Protein AF-A0A535QJF6-F1 (afdb_monomer_lite)

Secondary structure (DSSP, 8-state):
--------GGGGGG--HHHHHHHHHHHTTT-HHHHHHHHHHHHHHHHHHHHHHHHS---HHHHHHHHHHHHHHHHHHHHHHHHHH-SSSS-TT-PPP--------------------SSSSSSS-S-----

Foldseek 3Di:
DDPDPPPPPVPVVPDCPVVVLVLLCVQLVVDPVSSVVSVVVVVVLVVVLVVCVVPPVDPNVVSVVVVVVVSVVSVVVCVVVVVVVPPPPPPPPPDDDPDPPDDDDPPPPDPDDDDPDDDPPPPDDVPDDDD

Structure (mmCIF, N/CA/C/O backbone):
data_AF-A0A535QJF6-F1
#
_entry.id   AF-A0A535QJF6-F1
#
loop_
_atom_site.group_PDB
_atom_site.id
_atom_site.type_symbol
_atom_site.label_atom_id
_atom_site.label_alt_id
_atom_site.label_comp_id
_atom_site.label_asym_id
_atom_site.label_entity_id
_atom_site.label_seq_id
_atom_site.pdbx_PDB_ins_code
_atom_site.Cartn_x
_atom_site.Cartn_y
_atom_site.Cartn_z
_atom_site.occupancy
_atom_site.B_iso_or_equiv
_atom_site.auth_seq_id
_atom_site.auth_comp_id
_atom_site.auth_asym_id
_atom_site.auth_atom_id
_atom_site.pdbx_PDB_model_num
ATOM 1 N N . MET A 1 1 ? 33.705 -33.519 -1.390 1.00 50.19 1 MET A N 1
ATOM 2 C CA . MET A 1 1 ? 32.858 -32.572 -2.144 1.00 50.19 1 MET A CA 1
ATOM 3 C C . MET A 1 1 ? 31.628 -32.283 -1.292 1.00 50.19 1 MET A C 1
ATOM 5 O O . MET A 1 1 ? 30.616 -32.948 -1.451 1.00 50.19 1 MET A O 1
ATOM 9 N N . GLY A 1 2 ? 31.756 -31.402 -0.296 1.00 60.53 2 GLY A N 1
ATOM 10 C CA . GLY A 1 2 ? 30.618 -30.970 0.519 1.00 60.53 2 GLY A CA 1
ATOM 11 C C . GLY A 1 2 ? 29.990 -29.758 -0.153 1.00 60.53 2 GLY A C 1
ATOM 12 O O . GLY A 1 2 ? 30.668 -28.747 -0.303 1.00 60.53 2 GLY A O 1
ATOM 13 N N . GLN A 1 3 ? 28.753 -29.879 -0.631 1.00 66.00 3 GLN A N 1
ATOM 14 C CA . GLN A 1 3 ? 27.992 -28.708 -1.052 1.00 66.00 3 GLN A CA 1
ATOM 15 C C . GLN A 1 3 ? 27.492 -28.011 0.212 1.00 66.00 3 GLN A C 1
ATOM 17 O O . GLN A 1 3 ? 26.639 -28.538 0.921 1.00 66.00 3 GLN A O 1
ATOM 22 N N . GLU A 1 4 ? 28.068 -26.849 0.507 1.00 63.97 4 GLU A N 1
ATOM 23 C CA . GLU A 1 4 ? 27.513 -25.894 1.461 1.00 63.97 4 GLU A CA 1
ATOM 24 C C . GLU A 1 4 ? 26.112 -25.507 0.964 1.00 63.97 4 GLU A C 1
ATOM 26 O O . GLU A 1 4 ? 25.959 -24.883 -0.087 1.00 63.97 4 GLU A O 1
ATOM 31 N N . ILE A 1 5 ? 25.071 -25.915 1.691 1.00 69.44 5 ILE A N 1
ATOM 32 C CA . ILE A 1 5 ? 23.695 -25.495 1.421 1.00 69.44 5 ILE A CA 1
ATOM 33 C C . ILE A 1 5 ? 23.568 -24.066 1.956 1.00 69.44 5 ILE A C 1
ATOM 35 O O . ILE A 1 5 ? 23.137 -23.839 3.085 1.00 69.44 5 ILE A O 1
ATOM 39 N N . THR A 1 6 ? 23.998 -23.085 1.163 1.00 67.56 6 THR A N 1
ATOM 40 C CA . THR A 1 6 ? 23.798 -21.666 1.466 1.00 67.56 6 THR A CA 1
ATOM 41 C C . THR A 1 6 ? 22.312 -21.337 1.326 1.00 67.56 6 THR A C 1
ATOM 43 O O . THR A 1 6 ? 21.835 -20.921 0.270 1.00 67.56 6 THR A O 1
ATOM 46 N N . LEU A 1 7 ? 21.554 -21.548 2.405 1.00 70.88 7 LEU A N 1
ATOM 47 C CA . LEU A 1 7 ? 20.171 -21.094 2.520 1.00 70.88 7 LEU A CA 1
ATOM 48 C C . LEU A 1 7 ? 20.161 -19.566 2.429 1.00 70.88 7 LEU A C 1
ATOM 50 O O . LEU A 1 7 ? 20.537 -18.858 3.362 1.00 70.88 7 LEU A O 1
ATOM 54 N N . SER A 1 8 ? 19.770 -19.057 1.265 1.00 66.38 8 SER A N 1
ATOM 55 C CA . SER A 1 8 ? 19.720 -17.628 0.980 1.00 66.38 8 SER A CA 1
ATOM 56 C C . SER A 1 8 ? 18.537 -17.002 1.730 1.00 66.38 8 SER A C 1
ATOM 58 O O . SER A 1 8 ? 17.444 -16.868 1.187 1.00 66.38 8 SER A O 1
ATOM 60 N N . LEU A 1 9 ? 18.740 -16.611 2.995 1.00 70.75 9 LEU A N 1
ATOM 61 C CA . LEU A 1 9 ? 17.747 -15.856 3.783 1.00 70.75 9 LEU A CA 1
ATOM 62 C C . LEU A 1 9 ? 17.404 -14.485 3.163 1.00 70.75 9 LEU A C 1
ATOM 64 O O . LEU A 1 9 ? 16.425 -13.856 3.551 1.00 70.75 9 LEU A O 1
ATOM 68 N N . THR A 1 10 ? 18.180 -14.029 2.180 1.00 69.38 10 THR A N 1
ATOM 69 C CA . THR A 1 10 ? 17.987 -12.769 1.453 1.00 69.38 10 THR A CA 1
ATOM 70 C C . THR A 1 10 ? 16.773 -12.758 0.522 1.00 69.38 10 THR A C 1
ATOM 72 O O . THR A 1 10 ? 16.353 -11.681 0.111 1.00 69.38 10 THR A O 1
ATOM 75 N N . GLY A 1 11 ? 16.163 -13.908 0.207 1.00 65.94 11 GLY A N 1
ATOM 76 C CA . GLY A 1 11 ? 14.989 -13.969 -0.676 1.00 65.94 11 GLY A CA 1
ATOM 77 C C . GLY A 1 11 ? 13.709 -13.354 -0.091 1.00 65.94 11 GLY A C 1
ATOM 78 O O . GLY A 1 11 ? 12.840 -12.925 -0.845 1.00 65.94 11 GLY A O 1
ATOM 79 N N . PHE A 1 12 ? 13.593 -13.266 1.238 1.00 67.25 12 PHE A N 1
ATOM 80 C CA . PHE A 1 12 ? 12.376 -12.774 1.899 1.00 67.25 12 PHE A CA 1
ATOM 81 C C . PHE A 1 12 ? 12.212 -11.250 1.833 1.00 67.25 12 PHE A C 1
ATOM 83 O O . PHE A 1 12 ? 11.089 -10.755 1.850 1.00 67.25 12 PHE A O 1
ATOM 90 N N . SER A 1 13 ? 13.310 -10.501 1.721 1.00 66.88 13 SER A N 1
ATOM 91 C CA . SER A 1 13 ? 13.300 -9.032 1.762 1.00 66.88 13 SER A CA 1
ATOM 92 C C . SER A 1 13 ? 12.981 -8.378 0.414 1.00 66.88 13 SER A C 1
ATOM 94 O O . SER A 1 13 ? 12.710 -7.184 0.363 1.00 66.88 13 SER A O 1
ATOM 96 N N . GLN A 1 14 ? 13.036 -9.140 -0.684 1.00 70.31 14 GLN A N 1
ATOM 97 C CA . GLN A 1 14 ? 13.010 -8.590 -2.046 1.00 70.31 14 GLN A CA 1
ATOM 98 C C . GLN A 1 14 ? 11.593 -8.343 -2.591 1.00 70.31 14 GLN A C 1
ATOM 100 O O . GLN A 1 14 ? 11.448 -7.775 -3.671 1.00 70.31 14 GLN A O 1
ATOM 105 N N . SER A 1 15 ? 10.544 -8.774 -1.881 1.00 76.81 15 SER A N 1
ATOM 106 C CA . SER A 1 15 ? 9.153 -8.658 -2.337 1.00 76.81 15 SER A CA 1
ATOM 107 C C . SER A 1 15 ? 8.404 -7.569 -1.567 1.00 76.81 15 SER A C 1
ATOM 109 O O . SER A 1 15 ? 7.997 -7.771 -0.424 1.00 76.81 15 SER A O 1
ATOM 111 N N . THR A 1 16 ? 8.197 -6.409 -2.196 1.00 78.81 16 THR A N 1
ATOM 112 C CA . THR A 1 16 ? 7.464 -5.271 -1.601 1.00 78.81 16 THR A CA 1
ATOM 113 C C . THR A 1 16 ? 5.946 -5.408 -1.711 1.00 78.81 16 THR A C 1
ATOM 115 O O . THR A 1 16 ? 5.212 -4.773 -0.962 1.00 78.81 16 THR A O 1
ATOM 118 N N . THR A 1 17 ? 5.454 -6.292 -2.582 1.00 83.88 17 THR A N 1
ATOM 119 C CA . THR A 1 17 ? 4.024 -6.417 -2.904 1.00 83.88 17 THR A CA 1
ATOM 120 C C . THR A 1 17 ? 3.154 -6.720 -1.680 1.00 83.88 17 THR A C 1
ATOM 122 O O . THR A 1 17 ? 2.009 -6.279 -1.608 1.00 83.88 17 THR A O 1
ATOM 125 N N . GLY A 1 18 ? 3.687 -7.446 -0.690 1.00 86.25 18 GLY A N 1
ATOM 126 C CA . GLY A 1 18 ? 2.975 -7.718 0.562 1.00 86.25 18 GLY A CA 1
ATOM 127 C C . GLY A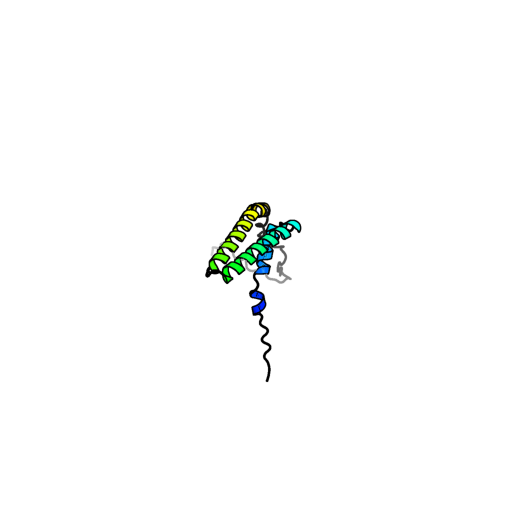 1 18 ? 2.808 -6.484 1.456 1.00 86.25 18 GLY A C 1
ATOM 128 O O . GLY A 1 18 ? 1.790 -6.357 2.131 1.00 86.25 18 GLY A O 1
ATOM 129 N N . PHE A 1 19 ? 3.774 -5.563 1.442 1.00 86.56 19 PHE A N 1
ATOM 130 C CA . PHE A 1 19 ? 3.700 -4.310 2.195 1.00 86.56 19 PHE A CA 1
ATOM 131 C C . PHE A 1 19 ? 2.671 -3.360 1.574 1.00 86.56 19 PHE A C 1
ATOM 133 O O . PHE A 1 19 ? 1.818 -2.821 2.280 1.00 86.56 19 PHE A O 1
ATOM 140 N N . ASP A 1 20 ? 2.664 -3.251 0.247 1.00 88.06 20 ASP A N 1
ATOM 141 C CA . ASP A 1 20 ? 1.708 -2.409 -0.478 1.00 88.06 20 ASP A CA 1
ATOM 142 C C . ASP A 1 20 ? 0.262 -2.913 -0.311 1.00 88.06 20 ASP A C 1
ATOM 144 O O . ASP A 1 20 ? -0.685 -2.127 -0.219 1.00 88.06 20 ASP A O 1
ATOM 148 N N . ALA A 1 21 ? 0.077 -4.231 -0.156 1.00 89.12 21 ALA A N 1
ATOM 149 C CA . ALA A 1 21 ? -1.227 -4.834 0.117 1.00 89.12 21 ALA A CA 1
ATOM 150 C C . ALA A 1 21 ? -1.863 -4.352 1.438 1.00 89.12 21 ALA A C 1
ATOM 152 O O . ALA A 1 21 ? -3.091 -4.324 1.552 1.00 89.12 21 ALA A O 1
ATOM 153 N N . ILE A 1 22 ? -1.061 -3.918 2.419 1.00 90.19 22 ILE A N 1
ATOM 154 C CA . ILE A 1 22 ? -1.565 -3.335 3.672 1.00 90.19 22 ILE A CA 1
ATOM 155 C C . ILE A 1 22 ? -2.283 -2.016 3.375 1.00 90.19 22 ILE A C 1
ATOM 157 O O . ILE A 1 22 ? -3.398 -1.793 3.849 1.00 90.19 22 ILE A O 1
ATOM 161 N N . ALA A 1 23 ? -1.680 -1.163 2.546 1.00 87.31 23 ALA A N 1
ATOM 162 C CA . ALA A 1 23 ? -2.284 0.101 2.141 1.00 87.31 23 ALA A CA 1
ATOM 163 C C . ALA A 1 23 ? -3.586 -0.130 1.359 1.00 87.31 23 ALA A C 1
ATOM 165 O O . ALA A 1 23 ? -4.591 0.528 1.625 1.00 87.31 23 ALA A O 1
ATOM 166 N N . VAL A 1 24 ? -3.605 -1.119 0.460 1.00 89.06 24 VAL A N 1
ATOM 167 C CA . VAL A 1 24 ? -4.806 -1.518 -0.295 1.00 89.06 24 VAL A CA 1
ATOM 168 C C . VAL A 1 24 ? -5.931 -1.990 0.640 1.00 89.06 24 VAL A C 1
ATOM 170 O O . VAL A 1 24 ? -7.089 -1.612 0.454 1.00 89.06 24 VAL A O 1
ATOM 173 N N . ALA A 1 25 ? -5.613 -2.766 1.682 1.00 90.19 25 ALA A N 1
ATOM 174 C CA . ALA A 1 25 ? -6.591 -3.228 2.669 1.00 90.19 25 ALA A CA 1
ATOM 175 C C . ALA A 1 25 ? -7.181 -2.082 3.509 1.00 90.19 25 ALA A C 1
ATOM 177 O O . ALA A 1 25 ? -8.388 -2.063 3.788 1.00 90.19 25 ALA A O 1
ATOM 178 N N . LEU A 1 26 ? -6.336 -1.116 3.888 1.00 89.31 26 LEU A N 1
ATOM 179 C CA . LEU A 1 26 ? -6.746 0.084 4.618 1.00 89.31 26 LEU A CA 1
ATOM 180 C C . LEU A 1 26 ? -7.611 1.002 3.748 1.00 89.31 26 LEU A C 1
ATOM 182 O O . LEU A 1 26 ? -8.649 1.475 4.213 1.00 89.31 26 LEU A O 1
ATOM 186 N N . LEU A 1 27 ? -7.255 1.170 2.473 1.00 87.56 27 LEU A N 1
ATOM 187 C CA . LEU A 1 27 ? -8.047 1.920 1.497 1.00 87.56 27 LEU A CA 1
ATOM 188 C C . LEU A 1 27 ? -9.442 1.302 1.304 1.00 87.56 27 LEU A C 1
ATOM 190 O O . LEU A 1 27 ? -10.444 2.014 1.294 1.00 87.56 27 LEU A O 1
ATOM 194 N N . GLY A 1 28 ? -9.526 -0.031 1.243 1.00 88.50 28 GLY A N 1
ATOM 195 C CA . GLY A 1 28 ? -10.786 -0.775 1.159 1.00 88.50 28 GLY A CA 1
ATOM 196 C C . GLY A 1 28 ? -11.605 -0.814 2.457 1.00 88.50 28 GLY A C 1
ATOM 197 O O . GLY A 1 28 ? -12.656 -1.464 2.490 1.00 88.50 28 GLY A O 1
ATOM 198 N N . ARG A 1 29 ? -11.140 -0.159 3.536 1.00 88.56 29 ARG A N 1
ATOM 199 C CA . ARG A 1 29 ? -11.763 -0.151 4.874 1.00 88.56 29 ARG A CA 1
ATOM 200 C C . ARG A 1 29 ? -12.111 -1.555 5.385 1.00 88.56 29 ARG A C 1
ATOM 202 O O . ARG A 1 29 ? -13.199 -1.746 5.921 1.00 88.56 29 ARG A O 1
ATOM 209 N N . THR A 1 30 ? -11.233 -2.533 5.136 1.00 87.19 30 THR A N 1
ATOM 210 C CA . THR A 1 30 ? -11.427 -3.962 5.469 1.0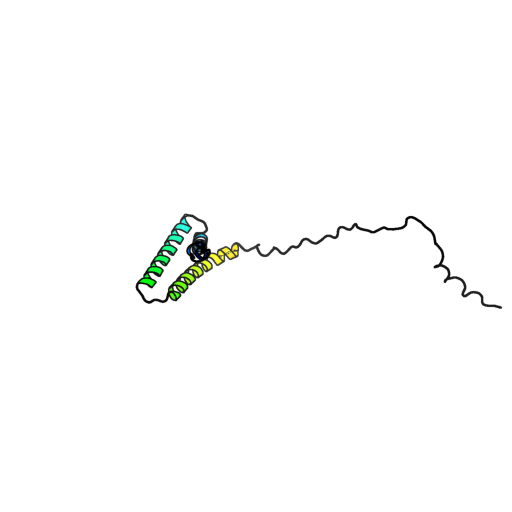0 87.19 30 THR A CA 1
ATOM 211 C C . THR A 1 30 ? -12.709 -4.603 4.909 1.00 87.19 30 THR A C 1
ATOM 213 O O . THR A 1 30 ? -13.124 -5.671 5.358 1.00 87.19 30 THR A O 1
ATOM 216 N N . THR A 1 31 ? -13.331 -3.996 3.893 1.00 92.19 31 THR A N 1
ATOM 217 C CA . THR A 1 31 ? -14.490 -4.561 3.188 1.00 92.19 31 THR A CA 1
ATOM 218 C C . THR A 1 31 ? -14.046 -5.329 1.948 1.00 92.19 31 THR A C 1
ATOM 220 O O . THR A 1 31 ? -13.205 -4.851 1.190 1.00 92.19 31 THR A O 1
ATOM 223 N N . ALA A 1 32 ? -14.637 -6.501 1.690 1.00 92.19 32 ALA A N 1
ATOM 224 C CA . ALA A 1 32 ? -14.267 -7.320 0.532 1.00 92.19 32 ALA A CA 1
ATOM 225 C C . ALA A 1 32 ? -14.441 -6.562 -0.798 1.00 92.19 32 ALA A C 1
ATOM 227 O O . ALA A 1 32 ? -13.550 -6.580 -1.642 1.00 92.19 32 ALA A O 1
ATOM 228 N N . ILE A 1 33 ? -15.553 -5.834 -0.955 1.00 95.62 33 ILE A N 1
ATOM 229 C CA . ILE A 1 33 ? -15.835 -5.066 -2.177 1.00 95.62 33 ILE A CA 1
ATOM 230 C C . ILE A 1 33 ? -14.828 -3.922 -2.377 1.00 95.62 33 ILE A C 1
ATOM 232 O O . ILE A 1 33 ? -14.375 -3.691 -3.496 1.00 95.62 33 ILE A O 1
ATOM 236 N N . GLY A 1 34 ? -14.446 -3.233 -1.294 1.00 91.12 34 GLY A N 1
ATOM 237 C CA . GLY A 1 34 ? -13.494 -2.128 -1.346 1.00 91.12 34 GLY A CA 1
ATOM 238 C C . GLY A 1 34 ? -12.099 -2.616 -1.712 1.00 91.12 34 GLY A C 1
ATOM 239 O O . GLY A 1 34 ? -11.475 -2.065 -2.612 1.00 91.12 34 GLY A O 1
ATOM 240 N N . VAL A 1 35 ? -11.648 -3.707 -1.088 1.00 93.00 35 VAL A N 1
ATOM 241 C CA . VAL A 1 35 ? -10.339 -4.312 -1.373 1.00 93.00 35 VAL A CA 1
ATOM 242 C C . VAL A 1 35 ? -10.242 -4.795 -2.821 1.00 93.00 35 VAL A C 1
ATOM 244 O O . VAL A 1 35 ? -9.202 -4.602 -3.445 1.00 93.00 35 VAL A O 1
ATOM 247 N N . LEU A 1 36 ? -11.316 -5.350 -3.395 1.00 95.00 36 LEU A N 1
ATOM 248 C CA . LEU A 1 36 ? -11.326 -5.758 -4.804 1.00 95.00 36 LEU A CA 1
ATOM 249 C C . LEU A 1 36 ? -11.087 -4.572 -5.746 1.00 95.00 36 LEU A C 1
ATOM 251 O O . LEU A 1 36 ? -10.180 -4.630 -6.576 1.00 95.00 36 LEU A O 1
ATOM 255 N N . ILE A 1 37 ? -11.837 -3.479 -5.580 1.00 94.25 37 ILE A N 1
ATOM 256 C CA . ILE A 1 37 ? -11.692 -2.272 -6.411 1.00 94.25 37 ILE A CA 1
ATOM 257 C C . ILE A 1 37 ? -10.297 -1.657 -6.231 1.00 94.25 37 ILE A C 1
ATOM 259 O O . ILE A 1 37 ? -9.636 -1.316 -7.213 1.00 94.25 37 ILE A O 1
ATOM 263 N N . SER A 1 38 ? -9.816 -1.568 -4.989 1.00 90.81 38 SER A N 1
ATOM 264 C CA . SER A 1 38 ? -8.487 -1.036 -4.681 1.00 90.81 38 SER A CA 1
ATOM 265 C C . SER A 1 38 ? -7.358 -1.896 -5.265 1.00 90.81 38 SER A C 1
ATOM 267 O O . SER A 1 38 ? -6.402 -1.353 -5.816 1.00 90.81 38 SER A O 1
ATOM 269 N N . SER A 1 39 ? -7.467 -3.228 -5.198 1.00 91.31 39 SER A N 1
ATOM 270 C CA . SER A 1 39 ? -6.459 -4.148 -5.744 1.00 91.31 39 SER A CA 1
ATOM 271 C C . SER A 1 39 ? -6.383 -4.098 -7.269 1.00 91.31 39 SER A C 1
ATOM 273 O O . SER A 1 39 ? -5.292 -4.185 -7.830 1.00 91.31 39 SER A O 1
ATOM 275 N N . LEU A 1 40 ? -7.517 -3.878 -7.943 1.00 93.44 40 LEU A N 1
ATOM 276 C CA . LEU A 1 40 ? -7.561 -3.732 -9.394 1.00 93.44 40 LEU A CA 1
ATOM 277 C C . LEU A 1 40 ? -6.873 -2.441 -9.850 1.00 93.44 40 LEU A C 1
ATOM 279 O O . LEU A 1 40 ? -6.114 -2.451 -10.816 1.00 93.44 40 LEU A O 1
ATOM 283 N N . PHE A 1 41 ? -7.087 -1.342 -9.125 1.00 89.12 41 PHE A N 1
ATOM 284 C CA . PHE A 1 41 ? -6.403 -0.077 -9.384 1.00 89.12 41 PHE A CA 1
ATOM 285 C C . PHE A 1 41 ? -4.882 -0.202 -9.207 1.00 89.12 41 PHE A C 1
ATOM 287 O O . PHE A 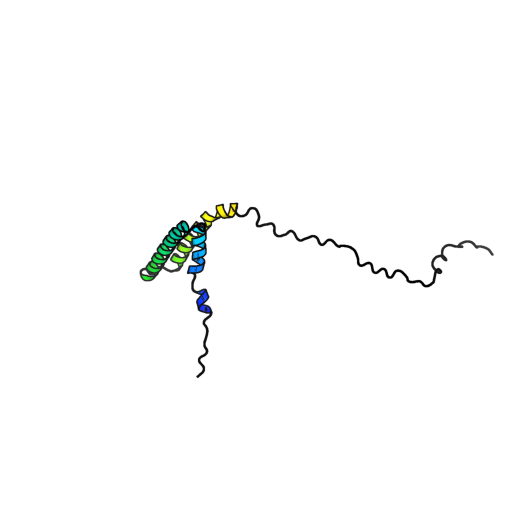1 41 ? -4.121 0.170 -10.102 1.00 89.12 41 PHE A O 1
ATOM 294 N N . PHE A 1 42 ? -4.436 -0.780 -8.086 1.00 86.50 42 PHE A N 1
ATOM 295 C CA . PHE A 1 42 ? -3.010 -0.962 -7.801 1.00 86.50 42 PHE A CA 1
ATOM 296 C C . PHE A 1 42 ? -2.349 -1.940 -8.790 1.00 86.50 42 PHE A C 1
ATOM 298 O O . PHE A 1 42 ? -1.236 -1.698 -9.253 1.00 86.50 42 PHE A O 1
ATOM 305 N N . GLY A 1 43 ? -3.061 -3.000 -9.191 1.00 88.88 43 GLY A N 1
ATOM 306 C CA . GLY A 1 43 ? -2.624 -3.929 -10.236 1.00 88.88 43 GLY A CA 1
ATOM 307 C C . GLY A 1 43 ? -2.490 -3.267 -11.611 1.00 88.88 43 GLY A C 1
ATOM 308 O O . GLY A 1 43 ? -1.502 -3.499 -12.307 1.00 88.88 43 GLY A O 1
ATOM 309 N N . GLY A 1 44 ? -3.430 -2.390 -11.979 1.00 88.69 44 GLY A N 1
ATOM 310 C CA . GLY A 1 44 ? -3.368 -1.611 -13.220 1.00 88.69 44 GLY A CA 1
ATOM 311 C C . GLY A 1 44 ? -2.177 -0.652 -13.256 1.00 88.69 44 GLY A C 1
ATOM 312 O O . GLY A 1 44 ? -1.453 -0.605 -14.251 1.00 88.69 44 GLY A O 1
ATOM 313 N N . LEU A 1 45 ? -1.912 0.047 -12.148 1.00 85.94 45 LEU A N 1
ATOM 314 C CA . LEU A 1 45 ? -0.714 0.878 -12.012 1.00 85.94 45 LEU A CA 1
ATOM 315 C C . LEU A 1 45 ? 0.567 0.044 -12.108 1.00 85.94 45 LEU A C 1
ATOM 317 O O . LEU A 1 45 ? 1.469 0.413 -12.852 1.00 85.94 45 LEU A O 1
ATOM 321 N N . ARG A 1 46 ? 0.638 -1.104 -11.423 1.00 83.69 46 ARG A N 1
ATOM 322 C CA . ARG A 1 46 ? 1.820 -1.981 -11.437 1.00 83.69 46 ARG A CA 1
ATOM 323 C C . ARG A 1 46 ? 2.140 -2.544 -12.827 1.00 83.69 46 ARG A C 1
ATOM 325 O O . ARG A 1 46 ? 3.311 -2.707 -13.167 1.00 83.69 46 ARG A O 1
ATOM 332 N N . SER A 1 47 ? 1.119 -2.828 -13.637 1.00 85.56 47 SER A N 1
ATOM 333 C CA . SER A 1 47 ? 1.312 -3.205 -15.044 1.00 85.56 47 SER A CA 1
ATOM 334 C C . SER A 1 47 ? 1.874 -2.031 -15.844 1.00 85.56 47 SER A C 1
ATOM 336 O O . SER A 1 47 ? 2.899 -2.175 -16.506 1.00 85.56 47 SER A O 1
ATOM 338 N N . GLY A 1 48 ? 1.268 -0.846 -15.709 1.00 81.94 48 GLY A N 1
ATOM 339 C CA . GLY A 1 48 ? 1.709 0.357 -16.419 1.00 81.94 48 GLY A CA 1
ATOM 340 C C . GLY A 1 48 ? 3.147 0.774 -16.089 1.00 81.94 48 GLY A C 1
ATOM 341 O O . GLY A 1 48 ? 3.871 1.247 -16.962 1.00 81.94 48 GLY A O 1
ATOM 342 N N . THR A 1 49 ? 3.600 0.552 -14.853 1.00 79.75 49 THR A N 1
ATOM 343 C CA . THR A 1 49 ? 4.978 0.856 -14.439 1.00 79.75 49 THR A CA 1
ATOM 344 C C . THR A 1 49 ? 6.003 -0.143 -14.967 1.00 79.75 49 THR A C 1
ATOM 346 O O . THR A 1 49 ? 7.152 0.231 -15.209 1.00 79.75 49 THR A O 1
ATOM 349 N N . THR A 1 50 ? 5.605 -1.400 -15.159 1.00 77.94 50 THR A N 1
ATOM 350 C CA . THR A 1 50 ? 6.458 -2.441 -15.749 1.00 77.94 50 THR A CA 1
ATOM 351 C C . THR A 1 50 ? 6.623 -2.198 -17.252 1.00 77.94 50 THR A C 1
ATOM 353 O O . THR A 1 50 ? 7.738 -2.259 -17.768 1.00 77.94 50 THR A O 1
ATOM 356 N N . ASP A 1 51 ? 5.542 -1.806 -17.932 1.00 75.25 51 ASP A N 1
ATOM 357 C CA . ASP A 1 51 ? 5.558 -1.487 -19.365 1.00 75.25 51 ASP A CA 1
ATOM 358 C C . ASP A 1 51 ? 6.386 -0.228 -19.676 1.00 75.25 51 ASP A C 1
ATOM 360 O O . ASP A 1 51 ? 7.124 -0.188 -20.665 1.00 75.25 51 ASP A O 1
ATOM 364 N N . MET A 1 52 ? 6.338 0.789 -18.805 1.00 69.12 52 MET A N 1
ATOM 365 C CA . MET A 1 52 ? 7.148 2.004 -18.961 1.00 69.12 52 MET A CA 1
ATOM 366 C C . MET A 1 52 ? 8.655 1.750 -18.845 1.00 69.12 52 MET A C 1
ATOM 368 O O . MET A 1 52 ? 9.415 2.412 -19.546 1.00 69.12 52 MET A O 1
ATOM 372 N N . GLN A 1 53 ? 9.083 0.786 -18.022 1.00 66.56 53 GLN A N 1
ATOM 373 C CA . GLN A 1 53 ? 10.496 0.401 -17.894 1.00 66.56 53 GLN A CA 1
ATOM 374 C C . GLN A 1 53 ? 10.996 -0.417 -19.093 1.00 66.56 53 GLN A C 1
ATOM 376 O O . GLN A 1 53 ? 12.185 -0.398 -19.401 1.00 66.56 53 GLN A O 1
ATOM 381 N N . ALA A 1 54 ? 10.099 -1.142 -19.769 1.00 68.12 54 ALA A N 1
ATOM 382 C CA . ALA A 1 54 ? 10.455 -2.017 -20.881 1.00 68.12 54 ALA A CA 1
ATOM 383 C C . ALA A 1 54 ? 10.625 -1.272 -22.217 1.00 68.12 54 ALA A C 1
ATOM 385 O O . ALA A 1 54 ? 11.408 -1.704 -23.062 1.00 68.12 54 ALA A O 1
ATOM 386 N N . ILE A 1 55 ? 9.883 -0.178 -22.432 1.00 64.25 55 ILE A N 1
ATOM 387 C CA . ILE A 1 55 ? 9.751 0.453 -23.760 1.00 64.25 55 ILE A CA 1
ATOM 388 C C . ILE A 1 55 ? 10.433 1.821 -23.834 1.00 64.25 55 ILE A C 1
ATOM 390 O O . ILE A 1 55 ? 11.010 2.179 -24.862 1.00 64.25 55 ILE A O 1
ATOM 394 N N . ALA A 1 56 ? 10.378 2.605 -22.764 1.00 60.22 56 ALA A N 1
ATOM 395 C CA . ALA A 1 56 ? 10.917 3.952 -22.737 1.00 60.22 56 ALA A CA 1
ATOM 396 C C . ALA A 1 56 ? 12.093 3.969 -21.761 1.00 60.22 56 ALA A C 1
ATOM 398 O O . ALA A 1 56 ? 12.007 3.385 -20.691 1.00 60.22 56 ALA A O 1
ATOM 399 N N . HIS A 1 57 ? 13.202 4.622 -22.108 1.00 65.81 57 HIS A N 1
ATOM 400 C CA . HIS A 1 57 ? 14.375 4.789 -21.236 1.00 65.81 57 HIS A CA 1
ATOM 401 C C . HIS A 1 57 ? 14.066 5.741 -20.054 1.00 65.81 57 HIS A C 1
ATOM 403 O O . HIS A 1 57 ? 14.789 6.700 -19.798 1.00 65.81 57 HIS A O 1
ATOM 409 N N . ILE A 1 58 ? 12.924 5.542 -19.398 1.00 74.25 58 ILE A N 1
ATOM 410 C CA . ILE A 1 58 ? 12.425 6.316 -18.278 1.00 74.25 58 ILE A CA 1
ATOM 411 C C . ILE A 1 58 ? 13.040 5.721 -17.020 1.00 74.25 58 ILE A C 1
ATOM 413 O O . ILE A 1 58 ? 12.936 4.522 -16.764 1.00 74.25 58 ILE A O 1
ATOM 417 N N . ASP A 1 59 ? 13.690 6.581 -16.245 1.00 78.81 59 ASP A N 1
ATOM 418 C CA . ASP A 1 59 ? 14.324 6.199 -14.993 1.00 78.81 59 ASP A CA 1
ATOM 419 C C . ASP A 1 59 ? 13.271 5.615 -14.018 1.00 78.81 59 ASP A C 1
ATOM 421 O O . ASP A 1 59 ? 12.234 6.257 -13.789 1.00 78.81 59 ASP A O 1
ATOM 425 N N . PRO A 1 60 ? 13.510 4.428 -13.421 1.00 78.19 60 PRO A N 1
ATOM 426 C CA . PRO A 1 60 ? 12.632 3.832 -12.408 1.00 78.19 60 PRO A CA 1
ATOM 427 C C . PRO A 1 60 ? 12.347 4.759 -11.213 1.00 78.19 60 PRO A C 1
ATOM 429 O O . PRO A 1 60 ? 11.338 4.588 -10.528 1.00 78.19 60 PRO A O 1
ATOM 432 N N . ASN A 1 61 ? 13.166 5.789 -10.994 1.00 86.50 61 ASN A N 1
ATOM 433 C CA . ASN A 1 61 ? 12.902 6.835 -10.013 1.00 86.50 61 ASN A CA 1
ATOM 434 C C . ASN A 1 61 ? 11.558 7.555 -10.244 1.00 86.50 61 ASN A C 1
ATOM 436 O O . ASN A 1 61 ? 10.893 7.920 -9.276 1.00 86.50 61 ASN A O 1
ATOM 440 N N . LEU A 1 62 ? 11.109 7.733 -11.495 1.00 86.75 62 LEU A N 1
ATOM 441 C CA . LEU A 1 62 ? 9.810 8.368 -11.768 1.00 86.75 62 LEU A CA 1
ATOM 442 C C . LEU A 1 62 ? 8.634 7.473 -11.378 1.00 86.75 62 LEU A C 1
ATOM 444 O O . LEU A 1 62 ? 7.648 7.956 -10.824 1.00 86.75 62 LEU A O 1
ATOM 448 N N . VAL A 1 63 ? 8.757 6.169 -11.627 1.00 82.19 63 VAL A N 1
ATOM 449 C CA . VAL A 1 63 ? 7.771 5.169 -11.200 1.00 82.19 63 VAL A CA 1
ATOM 450 C C . VAL A 1 63 ? 7.617 5.200 -9.682 1.00 82.19 63 VAL A C 1
ATOM 452 O O . VAL A 1 63 ? 6.496 5.273 -9.182 1.00 82.19 63 VAL A O 1
ATOM 455 N N . LEU A 1 64 ? 8.741 5.228 -8.962 1.00 85.81 64 LEU A N 1
ATOM 456 C CA . LEU A 1 64 ? 8.758 5.262 -7.503 1.00 85.81 64 LEU A CA 1
ATOM 457 C C . LEU A 1 64 ? 8.093 6.529 -6.948 1.00 85.81 64 LEU A C 1
ATOM 459 O O . LEU A 1 64 ? 7.338 6.457 -5.981 1.00 85.81 64 LEU A O 1
ATOM 463 N N . ILE A 1 65 ? 8.313 7.687 -7.580 1.00 90.12 65 ILE A N 1
ATOM 464 C CA . ILE A 1 65 ? 7.650 8.940 -7.190 1.00 90.12 65 ILE A CA 1
ATOM 465 C C . ILE A 1 65 ? 6.137 8.850 -7.413 1.00 90.12 65 ILE A C 1
ATOM 467 O O . ILE A 1 65 ? 5.372 9.251 -6.540 1.00 90.12 65 ILE A O 1
ATOM 471 N N . ILE A 1 66 ? 5.682 8.317 -8.550 1.00 87.81 66 ILE A N 1
ATOM 472 C CA . ILE A 1 66 ? 4.246 8.193 -8.846 1.00 87.81 66 ILE A CA 1
ATOM 473 C C . ILE A 1 66 ? 3.569 7.225 -7.867 1.00 87.81 66 ILE A C 1
ATOM 475 O O . ILE A 1 66 ? 2.511 7.545 -7.326 1.00 87.81 66 ILE A O 1
ATOM 479 N N . GLU A 1 67 ? 4.189 6.078 -7.590 1.00 86.44 67 GLU A N 1
ATOM 480 C CA . GLU A 1 67 ? 3.704 5.112 -6.598 1.00 86.44 67 GLU A CA 1
ATOM 481 C C . GLU A 1 67 ? 3.616 5.743 -5.200 1.00 86.44 67 GLU A C 1
ATOM 483 O O . GLU A 1 67 ? 2.582 5.652 -4.532 1.00 86.44 67 GLU A O 1
ATOM 488 N N . ALA A 1 68 ? 4.648 6.487 -4.794 1.00 89.06 68 ALA A N 1
ATOM 489 C CA . ALA A 1 68 ? 4.661 7.211 -3.530 1.00 89.06 68 ALA A CA 1
ATOM 490 C C . ALA A 1 68 ? 3.585 8.309 -3.462 1.00 89.06 68 ALA A C 1
ATOM 492 O O . ALA A 1 68 ? 2.958 8.480 -2.419 1.00 89.06 68 ALA A O 1
ATOM 493 N N . LEU A 1 69 ? 3.324 9.030 -4.557 1.00 91.00 69 LEU A N 1
ATOM 494 C CA . LEU A 1 69 ? 2.261 10.038 -4.621 1.00 91.00 69 LEU A CA 1
ATOM 495 C C . LEU A 1 69 ? 0.872 9.406 -4.473 1.00 91.00 69 LEU A C 1
ATOM 497 O O . LEU A 1 69 ? 0.022 9.952 -3.772 1.00 91.00 69 LEU A O 1
ATOM 501 N N . VAL A 1 70 ? 0.642 8.239 -5.077 1.00 85.19 70 VAL A N 1
ATOM 502 C CA . VAL A 1 70 ? -0.614 7.492 -4.920 1.00 85.19 70 VAL A CA 1
ATOM 503 C C . VAL A 1 70 ? -0.798 7.036 -3.471 1.00 85.19 70 VAL A C 1
ATOM 505 O O . VAL A 1 70 ? -1.854 7.283 -2.886 1.00 85.19 70 VAL A O 1
ATOM 508 N N . LEU A 1 71 ? 0.228 6.437 -2.856 1.00 86.44 71 LEU A N 1
ATOM 509 C CA . LEU A 1 71 ? 0.196 6.062 -1.436 1.00 86.44 71 LEU A CA 1
ATOM 510 C C . LEU A 1 71 ? -0.002 7.278 -0.523 1.00 86.44 71 LEU A C 1
ATOM 512 O O . LEU A 1 71 ? -0.733 7.201 0.464 1.00 86.44 71 LEU A O 1
ATOM 516 N N . PHE A 1 72 ? 0.592 8.418 -0.872 1.00 88.56 72 PHE A N 1
ATOM 517 C CA . PHE A 1 72 ? 0.413 9.674 -0.154 1.00 88.56 72 PHE A CA 1
ATOM 518 C C . PHE A 1 72 ? -1.039 10.166 -0.210 1.00 88.56 72 PHE A C 1
ATOM 520 O O . PHE A 1 72 ? -1.604 10.509 0.829 1.00 88.56 72 PHE A O 1
ATOM 527 N N . PHE A 1 73 ? -1.681 10.143 -1.381 1.00 87.38 73 PHE A N 1
ATOM 528 C CA . PHE A 1 73 ? -3.103 10.477 -1.505 1.00 87.38 73 PHE A CA 1
ATOM 529 C C . PHE A 1 73 ? -3.998 9.528 -0.694 1.00 87.38 73 PHE A C 1
ATOM 531 O O . PHE A 1 73 ? -4.929 9.985 -0.032 1.00 87.38 73 PHE A O 1
ATOM 538 N N . ILE A 1 74 ? -3.690 8.227 -0.681 1.00 83.62 74 ILE A N 1
ATOM 539 C CA . ILE A 1 74 ? -4.403 7.232 0.139 1.00 83.62 74 ILE A CA 1
ATOM 540 C C . ILE A 1 74 ? -4.265 7.557 1.631 1.00 83.62 74 ILE A C 1
ATOM 542 O O . ILE A 1 74 ? -5.254 7.576 2.364 1.00 83.62 74 ILE A O 1
ATOM 546 N N . ALA A 1 75 ? -3.045 7.844 2.086 1.00 83.75 75 ALA A N 1
ATOM 547 C CA . ALA A 1 75 ? -2.787 8.217 3.470 1.00 83.75 75 ALA A CA 1
ATOM 548 C C . ALA A 1 75 ? -3.518 9.513 3.858 1.00 83.75 75 ALA A C 1
ATOM 550 O O . ALA A 1 75 ? -4.051 9.607 4.965 1.00 83.75 75 ALA A O 1
ATOM 551 N N . ALA A 1 76 ? -3.590 10.488 2.947 1.00 86.25 76 ALA A N 1
ATOM 552 C CA . ALA A 1 76 ? -4.299 11.746 3.157 1.00 86.25 76 ALA A CA 1
ATOM 553 C C . ALA A 1 76 ? -5.814 11.544 3.339 1.00 86.25 76 ALA A C 1
ATOM 555 O O . ALA A 1 76 ? -6.393 12.137 4.250 1.00 86.25 76 ALA A O 1
ATOM 556 N N . GLU A 1 77 ? -6.445 10.670 2.549 1.00 80.94 77 GLU A N 1
ATOM 557 C CA . GLU A 1 77 ? -7.865 10.313 2.718 1.00 80.94 77 GLU A CA 1
ATOM 558 C C . GLU A 1 77 ? -8.114 9.540 4.026 1.00 80.94 77 GLU A C 1
ATOM 560 O O . GLU A 1 77 ? -9.144 9.701 4.683 1.00 80.94 77 GLU A O 1
ATOM 565 N N . PHE A 1 78 ? -7.146 8.736 4.473 1.00 75.00 78 PHE A N 1
ATOM 566 C CA . PHE A 1 78 ? -7.250 7.994 5.733 1.00 75.00 78 PHE A CA 1
ATOM 567 C C . PHE A 1 78 ? -6.978 8.861 6.982 1.00 75.00 78 PHE A C 1
ATOM 569 O O . PHE A 1 78 ? -7.406 8.529 8.093 1.00 75.00 78 PHE A O 1
ATOM 576 N N . LEU A 1 79 ? -6.309 10.006 6.822 1.00 77.00 79 LEU A N 1
ATOM 577 C CA . LEU A 1 79 ? -5.944 10.939 7.892 1.00 77.00 79 LEU A CA 1
ATOM 578 C C . LEU A 1 79 ? -7.133 11.434 8.753 1.00 77.00 79 LEU A C 1
ATOM 580 O O . LEU A 1 79 ? -7.026 11.406 9.984 1.00 77.00 79 LEU A O 1
ATOM 584 N N . PRO A 1 80 ? -8.283 11.863 8.193 1.00 74.56 80 PRO A N 1
ATOM 585 C CA . PRO A 1 80 ? -9.446 12.263 8.990 1.00 74.56 80 PRO A CA 1
ATOM 586 C C . PRO A 1 80 ? -10.096 11.103 9.763 1.00 74.56 80 PRO A C 1
ATOM 588 O O . PRO A 1 80 ? -10.628 11.326 10.856 1.00 74.56 80 PRO A O 1
ATOM 591 N N . VAL A 1 81 ? -10.036 9.870 9.243 1.00 72.31 81 VAL A N 1
ATOM 592 C CA . VAL A 1 81 ? -10.496 8.663 9.955 1.00 72.31 81 VAL A CA 1
ATOM 593 C C . VAL A 1 81 ? -9.578 8.377 11.141 1.00 72.31 81 VAL A C 1
ATOM 595 O O . VAL A 1 81 ? -10.054 8.196 12.263 1.00 72.31 81 VAL A O 1
ATOM 598 N N . LEU A 1 82 ? -8.264 8.437 10.921 1.00 72.69 82 LEU A N 1
ATOM 599 C CA . LEU A 1 82 ? -7.260 8.258 11.964 1.00 72.69 82 LEU A CA 1
ATOM 600 C C . LEU A 1 82 ? -7.402 9.312 13.077 1.00 72.69 82 LEU A C 1
ATOM 602 O O . LEU A 1 82 ? -7.358 8.976 14.259 1.00 72.69 82 LEU A O 1
ATOM 606 N N . ARG A 1 83 ? -7.680 10.574 12.722 1.00 73.38 83 ARG A N 1
ATOM 607 C CA . ARG A 1 83 ? -7.938 11.655 13.690 1.00 73.38 83 ARG A CA 1
ATOM 608 C C . ARG A 1 83 ? -9.138 11.371 14.602 1.00 73.38 83 ARG A C 1
ATOM 610 O O . ARG A 1 83 ? -9.106 11.751 15.768 1.00 73.38 83 ARG A O 1
ATOM 617 N N . ARG A 1 84 ? -10.191 10.713 14.103 1.00 71.50 84 ARG A N 1
ATOM 618 C CA . ARG A 1 84 ? -11.350 10.303 14.923 1.00 71.50 84 ARG A CA 1
ATOM 619 C C . ARG A 1 84 ? -11.100 9.031 15.729 1.00 71.50 84 ARG A C 1
ATOM 621 O O . ARG A 1 84 ? -11.715 8.868 16.775 1.00 71.50 84 ARG A O 1
ATOM 628 N N . ALA A 1 85 ? -10.215 8.154 15.261 1.00 66.50 85 ALA A N 1
ATOM 629 C CA . ALA A 1 85 ? -9.850 6.915 15.945 1.00 66.50 85 ALA A CA 1
ATOM 630 C C . ALA A 1 85 ? -8.832 7.120 17.085 1.00 66.50 85 ALA A C 1
ATOM 632 O O . ALA A 1 85 ? -8.686 6.245 17.936 1.00 66.50 85 ALA A O 1
ATOM 633 N N . MET A 1 86 ? -8.169 8.283 17.149 1.00 66.88 86 MET A N 1
ATOM 634 C CA . MET A 1 86 ? -7.171 8.614 18.176 1.00 66.88 86 MET A CA 1
ATOM 635 C C . MET A 1 86 ? -7.645 9.585 19.289 1.00 66.88 86 MET A C 1
ATOM 637 O O . MET A 1 86 ? -6.928 10.543 19.572 1.00 66.88 86 MET A O 1
ATOM 641 N N . PRO A 1 87 ? -8.778 9.390 20.000 1.00 60.69 87 PRO A N 1
ATOM 642 C CA . PRO A 1 87 ? -9.053 10.177 21.202 1.00 60.69 87 PRO A CA 1
ATOM 643 C C . PRO A 1 87 ? -8.426 9.585 22.482 1.00 60.69 87 PRO A C 1
ATOM 645 O O . PRO A 1 87 ? -8.536 10.207 23.531 1.00 60.69 87 PRO A O 1
ATOM 648 N N . GLY A 1 88 ? -7.768 8.411 22.445 1.00 63.44 88 GLY A N 1
ATOM 649 C CA . GLY A 1 88 ? -7.388 7.699 23.682 1.00 63.44 88 GLY A CA 1
ATOM 650 C C . GLY A 1 88 ? -6.084 6.897 23.698 1.00 63.44 88 GLY A C 1
ATOM 651 O O . GLY A 1 88 ? -5.818 6.232 24.693 1.00 63.44 88 GLY A O 1
ATOM 652 N N . TRP A 1 89 ? -5.254 6.928 22.651 1.00 67.00 89 TRP A N 1
ATOM 653 C CA . TRP A 1 89 ? -3.985 6.170 22.624 1.00 67.00 89 TRP A CA 1
ATOM 654 C C . TRP A 1 89 ? -2.803 6.878 23.309 1.00 67.00 89 TRP A C 1
ATOM 656 O O . TRP A 1 89 ? -1.721 6.311 23.419 1.00 67.00 89 TRP A O 1
ATOM 666 N N . VAL A 1 90 ? -3.024 8.072 23.868 1.00 65.81 90 VAL A N 1
ATOM 667 C CA . VAL A 1 90 ? -2.015 8.859 24.603 1.00 65.81 90 VAL A CA 1
ATOM 668 C C . VAL A 1 90 ? -2.297 8.840 26.114 1.00 65.81 90 VAL A C 1
ATOM 670 O O . VAL A 1 90 ? -2.321 9.879 26.763 1.00 65.81 90 VAL A O 1
ATOM 673 N N . GLN A 1 91 ? -2.572 7.672 26.709 1.00 68.31 91 GLN A N 1
ATOM 674 C CA . GLN A 1 91 ? -2.802 7.585 28.168 1.00 68.31 91 GLN A CA 1
ATOM 675 C C . GLN A 1 91 ? -2.022 6.487 28.911 1.00 68.31 91 GLN A C 1
ATOM 677 O O . GLN A 1 91 ? -2.312 6.204 30.073 1.00 68.31 91 GLN A O 1
ATOM 682 N N . TRP A 1 92 ? -0.977 5.906 28.313 1.00 68.69 92 TRP A N 1
ATOM 683 C CA . TRP A 1 92 ? -0.212 4.803 28.922 1.00 68.69 92 TRP A CA 1
ATOM 684 C C . TRP A 1 92 ? 0.880 5.229 29.927 1.00 68.69 92 TRP A C 1
ATOM 686 O O . TRP A 1 92 ? 1.903 4.570 30.075 1.00 68.69 92 TRP A O 1
ATOM 696 N N . SER A 1 93 ? 0.669 6.295 30.695 1.00 71.56 93 SER A N 1
ATOM 697 C CA . SER A 1 93 ? 1.672 6.711 31.693 1.00 71.56 93 SER A CA 1
ATOM 698 C C . SER A 1 93 ? 1.128 6.854 33.110 1.00 71.56 93 SER A C 1
ATOM 700 O O . SER A 1 93 ? 1.676 7.610 33.907 1.00 71.56 93 SER A O 1
ATOM 702 N N . ARG A 1 94 ? 0.090 6.091 33.479 1.00 67.75 94 ARG A N 1
ATOM 703 C CA . ARG A 1 94 ? -0.308 5.940 34.890 1.00 67.75 94 ARG A CA 1
ATOM 704 C C . ARG A 1 94 ? 0.466 4.793 35.536 1.00 67.75 94 ARG A C 1
ATOM 706 O O . ARG A 1 94 ? 0.016 3.652 35.549 1.00 67.75 94 ARG A O 1
ATOM 713 N N . ARG A 1 95 ? 1.657 5.103 36.053 1.00 68.44 95 ARG A N 1
ATOM 714 C CA . ARG A 1 95 ? 2.398 4.199 36.943 1.00 68.44 95 ARG A CA 1
ATOM 715 C C . ARG A 1 95 ? 1.609 4.033 38.255 1.00 68.44 95 ARG A C 1
ATOM 717 O O . ARG A 1 95 ? 1.177 5.050 38.798 1.00 68.44 95 ARG A O 1
ATOM 724 N N . PRO A 1 96 ? 1.408 2.807 38.766 1.00 63.28 96 PRO A N 1
ATOM 725 C CA . PRO A 1 96 ? 0.798 2.594 40.071 1.00 63.28 96 PRO A CA 1
ATOM 726 C C . PRO A 1 96 ? 1.716 3.166 41.154 1.00 63.28 96 PRO A C 1
ATOM 728 O O . PRO A 1 96 ? 2.903 2.846 41.220 1.00 63.28 96 PRO A O 1
ATOM 731 N N . THR A 1 97 ? 1.164 4.050 41.978 1.00 71.00 97 THR A N 1
ATOM 732 C CA . THR A 1 97 ? 1.809 4.570 43.180 1.00 71.00 97 THR A CA 1
ATOM 733 C C . THR A 1 97 ? 2.177 3.391 44.073 1.00 71.00 97 THR A C 1
ATOM 735 O O . THR A 1 97 ? 1.302 2.640 44.500 1.00 71.00 97 THR A O 1
ATOM 738 N N . LEU A 1 98 ? 3.473 3.210 44.329 1.00 71.38 98 LEU A N 1
ATOM 739 C CA . LEU A 1 98 ? 3.963 2.270 45.328 1.00 71.38 98 LEU A CA 1
ATOM 740 C C . LEU A 1 98 ? 3.446 2.753 46.680 1.00 71.38 98 LEU A C 1
ATOM 742 O O . LEU A 1 98 ? 3.964 3.724 47.221 1.00 71.38 98 LEU A O 1
ATOM 746 N N . VAL A 1 99 ? 2.386 2.129 47.183 1.00 72.81 99 VAL A N 1
ATOM 747 C CA . VAL A 1 99 ? 1.955 2.306 48.567 1.00 72.81 99 VAL A CA 1
ATOM 748 C C . VAL A 1 99 ? 2.987 1.570 49.420 1.00 72.81 99 VAL A C 1
ATOM 750 O O . VAL A 1 99 ? 3.083 0.346 49.305 1.00 72.81 99 VAL A O 1
ATOM 753 N N . PRO A 1 100 ? 3.785 2.254 50.255 1.00 71.00 100 PRO A N 1
ATOM 754 C CA . PRO A 1 100 ? 4.591 1.584 51.255 1.00 71.00 100 PRO A CA 1
ATOM 755 C C . PRO A 1 100 ? 3.614 1.087 52.324 1.00 71.00 100 PRO A C 1
ATOM 757 O O . PRO A 1 100 ? 3.241 1.818 53.240 1.00 71.00 100 PRO A O 1
ATOM 760 N N . THR A 1 101 ? 3.127 -0.143 52.177 1.00 63.75 101 THR A N 1
ATOM 761 C CA . THR A 1 101 ? 2.512 -0.860 53.292 1.00 63.75 101 THR A CA 1
ATOM 762 C C . THR A 1 101 ? 3.616 -1.105 54.311 1.00 63.75 101 THR A C 1
ATOM 764 O O . THR A 1 101 ? 4.521 -1.910 54.103 1.00 63.75 101 THR A O 1
ATOM 767 N N . ALA A 1 102 ? 3.571 -0.328 55.386 1.00 70.31 102 ALA A N 1
ATOM 768 C CA . ALA A 1 102 ? 4.403 -0.483 56.561 1.00 70.31 102 ALA A CA 1
ATOM 769 C C . ALA A 1 102 ? 4.255 -1.894 57.159 1.00 70.31 102 ALA A C 1
ATOM 771 O O . ALA A 1 102 ? 3.135 -2.272 57.484 1.00 70.31 102 ALA A O 1
ATOM 772 N N . SER A 1 103 ? 5.367 -2.630 57.327 1.00 64.44 103 SER A N 1
ATOM 773 C CA . SER A 1 103 ? 5.625 -3.574 58.441 1.00 64.44 103 SER A CA 1
ATOM 774 C C . SER A 1 103 ? 6.910 -4.401 58.228 1.00 64.44 103 SER A C 1
ATOM 776 O O . SER A 1 103 ? 6.850 -5.597 57.955 1.00 64.44 103 SER A O 1
ATOM 778 N N . VAL A 1 104 ? 8.084 -3.794 58.401 1.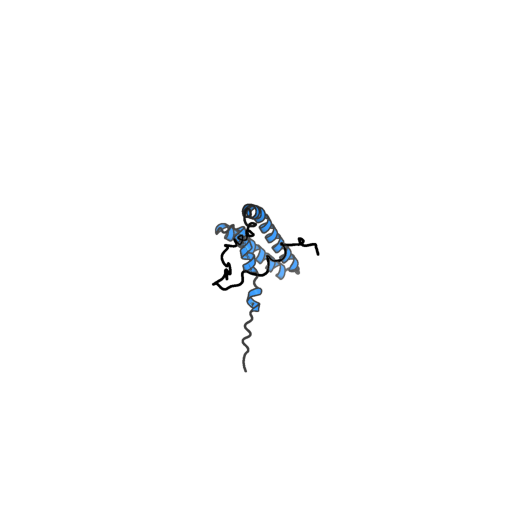00 62.34 104 VAL A N 1
ATOM 779 C CA . VAL A 1 104 ? 9.229 -4.481 59.027 1.00 62.34 104 VAL A CA 1
ATOM 780 C C . VAL A 1 104 ? 9.827 -3.464 59.985 1.00 62.34 104 VAL A C 1
ATOM 782 O O . VAL A 1 104 ? 10.643 -2.632 59.604 1.00 62.34 104 VAL A O 1
ATOM 785 N N . THR A 1 105 ? 9.322 -3.490 61.212 1.00 66.00 105 THR A N 1
ATOM 786 C CA . THR A 1 105 ? 9.911 -2.840 62.380 1.00 66.00 105 THR A CA 1
ATOM 787 C C . THR A 1 105 ? 10.890 -3.853 62.963 1.00 66.00 105 THR A C 1
ATOM 789 O O . THR A 1 105 ? 10.426 -4.870 63.484 1.00 66.00 105 THR A O 1
ATOM 792 N N . PRO A 1 106 ? 12.218 -3.655 62.895 1.00 60.34 106 PRO A N 1
ATOM 793 C CA . PRO A 1 106 ? 13.151 -4.408 63.719 1.00 60.34 106 PRO A CA 1
ATOM 794 C C . PRO A 1 106 ? 12.993 -3.917 65.161 1.00 60.34 106 PRO A C 1
ATOM 796 O O . PRO A 1 106 ? 13.781 -3.132 65.674 1.00 60.34 106 PRO A O 1
ATOM 799 N N . GLY A 1 107 ? 11.910 -4.349 65.801 1.00 58.84 107 GLY A N 1
ATOM 800 C CA . GLY A 1 107 ? 11.789 -4.355 67.245 1.00 58.84 107 GLY A CA 1
ATOM 801 C C . GLY A 1 107 ? 12.662 -5.480 67.778 1.00 58.84 107 GLY A C 1
ATOM 802 O O . GLY A 1 107 ? 12.161 -6.536 68.137 1.00 58.84 107 GLY A O 1
ATOM 803 N N . THR A 1 108 ? 13.974 -5.260 67.810 1.00 63.91 108 THR A N 1
ATOM 804 C CA . THR A 1 108 ? 14.785 -5.741 68.929 1.00 63.91 108 THR A CA 1
ATOM 805 C C . THR A 1 108 ? 14.704 -4.669 70.003 1.00 63.91 108 THR A C 1
ATOM 807 O O . THR A 1 108 ? 15.669 -3.951 70.252 1.00 63.91 108 THR A O 1
ATOM 810 N N . ASP A 1 109 ? 13.513 -4.532 70.581 1.00 53.66 109 ASP A N 1
ATOM 811 C CA . ASP A 1 109 ? 13.356 -3.943 71.898 1.00 53.66 109 ASP A CA 1
ATOM 812 C C . ASP A 1 109 ? 13.388 -5.123 72.878 1.00 53.66 109 ASP A C 1
ATOM 814 O O . ASP A 1 109 ? 12.444 -5.900 72.987 1.00 53.66 109 ASP A O 1
ATOM 818 N N . VAL A 1 110 ? 14.572 -5.321 73.457 1.00 61.12 110 VAL A N 1
ATOM 819 C CA . VAL A 1 110 ? 14.769 -5.693 74.861 1.00 61.12 110 VAL A CA 1
ATOM 820 C C . VAL A 1 110 ? 13.972 -6.908 75.361 1.00 61.12 110 VAL A C 1
ATOM 822 O O . VAL A 1 110 ? 12.954 -6.789 76.037 1.00 61.12 110 VAL A O 1
ATOM 825 N N . THR A 1 111 ? 14.571 -8.092 75.206 1.00 63.09 111 THR A N 1
ATOM 826 C CA . THR A 1 111 ? 14.65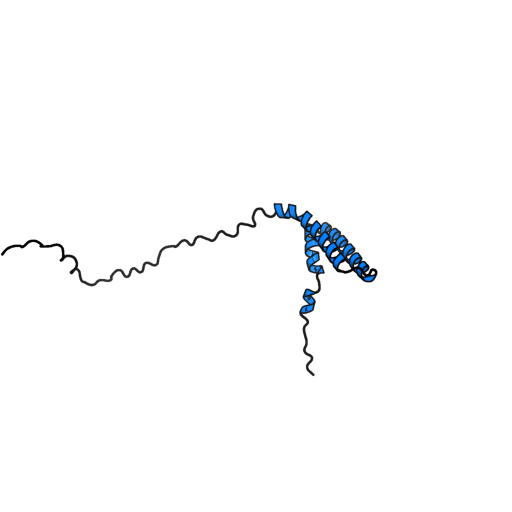2 -8.998 76.360 1.00 63.09 111 THR A CA 1
ATOM 827 C C . THR A 1 111 ? 15.762 -8.459 77.269 1.00 63.09 111 THR A C 1
ATOM 829 O O . THR A 1 111 ? 16.941 -8.678 77.019 1.00 63.09 111 THR A O 1
ATOM 832 N N . GLU A 1 112 ? 15.356 -7.647 78.243 1.00 66.75 112 GLU A N 1
ATOM 833 C CA . GLU A 1 112 ? 15.791 -7.705 79.643 1.00 66.75 112 GLU A CA 1
ATOM 834 C C . GLU A 1 112 ? 17.291 -7.935 79.932 1.00 66.75 112 GLU A C 1
ATOM 836 O O . GLU A 1 112 ? 17.724 -9.082 79.951 1.00 66.75 112 GLU A O 1
ATOM 841 N N . ASN A 1 113 ? 18.052 -6.869 80.256 1.00 60.28 113 ASN A N 1
ATOM 842 C CA . ASN A 1 113 ? 19.024 -6.855 81.374 1.00 60.28 113 ASN A CA 1
ATOM 843 C C . ASN A 1 113 ? 19.663 -5.461 81.611 1.00 60.28 113 ASN A C 1
ATOM 845 O O . ASN A 1 113 ? 20.403 -4.969 80.766 1.00 60.28 113 ASN A O 1
ATOM 849 N N . GLY A 1 114 ? 19.374 -4.881 82.785 1.00 58.59 114 GLY A N 1
ATOM 850 C CA . GLY A 1 114 ? 20.259 -4.074 83.644 1.00 58.59 114 GLY A CA 1
ATOM 851 C C . GLY A 1 114 ? 21.141 -2.975 83.042 1.00 58.59 114 GLY A C 1
ATOM 852 O O . GLY A 1 114 ? 22.145 -3.280 82.414 1.00 58.59 114 GLY A O 1
ATOM 853 N N . ASN A 1 115 ? 20.833 -1.711 83.365 1.00 60.78 115 ASN A N 1
ATOM 854 C CA . ASN A 1 115 ? 21.766 -0.737 83.971 1.00 60.78 115 ASN A CA 1
ATOM 855 C C . ASN A 1 115 ? 21.107 0.656 83.950 1.00 60.78 115 ASN A C 1
ATOM 857 O O . ASN A 1 115 ? 21.240 1.422 82.992 1.00 60.78 115 ASN A O 1
ATOM 861 N N . GLY A 1 116 ? 20.319 0.948 84.980 1.00 59.91 116 GLY A N 1
ATOM 862 C CA . GLY A 1 116 ? 19.631 2.220 85.162 1.00 59.91 116 GLY A CA 1
ATOM 863 C C . GLY A 1 116 ? 20.476 3.188 85.975 1.00 59.91 116 GLY A C 1
ATOM 864 O O . GLY A 1 116 ? 20.096 3.517 87.086 1.00 59.91 116 GLY A O 1
ATOM 865 N N . ASP A 1 117 ? 21.638 3.614 85.483 1.00 62.59 117 ASP A N 1
ATOM 866 C CA . ASP A 1 117 ? 22.546 4.390 86.329 1.00 62.59 117 ASP A CA 1
ATOM 867 C C . ASP A 1 117 ? 23.717 4.966 85.527 1.00 62.59 117 ASP A C 1
ATOM 869 O O . ASP A 1 117 ? 24.772 4.358 85.406 1.00 62.59 117 ASP A O 1
ATOM 873 N N . ALA A 1 118 ? 23.532 6.171 84.976 1.00 58.44 118 ALA A N 1
ATOM 874 C CA . ALA A 1 118 ? 24.640 7.100 84.700 1.00 58.44 118 ALA A CA 1
ATOM 875 C C . ALA A 1 118 ? 24.181 8.506 84.285 1.00 58.44 118 ALA A C 1
ATOM 877 O O . ALA A 1 118 ? 24.946 9.453 84.442 1.00 58.44 118 ALA A O 1
ATOM 878 N N . GLN A 1 119 ? 22.964 8.675 83.752 1.00 56.91 119 GLN A N 1
ATOM 879 C CA . GLN A 1 119 ? 22.568 9.958 83.146 1.00 56.91 119 GLN A CA 1
ATOM 880 C C . GLN A 1 119 ? 21.882 10.947 84.099 1.00 56.91 119 GLN A C 1
ATOM 882 O O . GLN A 1 119 ? 21.815 12.125 83.773 1.00 56.91 119 GLN A O 1
ATOM 887 N N . ASN A 1 120 ? 21.482 10.528 85.305 1.00 61.84 120 ASN A N 1
ATOM 888 C CA . ASN A 1 120 ? 20.883 11.414 86.315 1.00 61.84 120 ASN A CA 1
ATOM 889 C C . ASN A 1 120 ? 21.878 11.836 87.419 1.00 61.84 120 ASN A C 1
ATOM 891 O O . ASN A 1 120 ? 21.535 11.863 88.597 1.00 61.84 120 ASN A O 1
ATOM 895 N N . ARG A 1 121 ? 23.147 12.087 87.054 1.00 60.38 121 ARG A N 1
ATOM 896 C CA . ARG A 1 121 ? 24.197 12.574 87.978 1.00 60.38 121 ARG A CA 1
ATOM 897 C C . ARG A 1 121 ? 24.695 13.988 87.657 1.00 60.38 121 ARG A C 1
ATOM 899 O O . ARG A 1 121 ? 25.640 14.446 88.280 1.00 60.38 121 ARG A O 1
ATOM 906 N N . VAL A 1 122 ? 24.095 14.693 86.700 1.00 61.25 122 VAL A N 1
ATOM 907 C CA . VAL A 1 122 ? 24.566 16.042 86.315 1.00 61.25 122 VAL A CA 1
ATOM 908 C C . VAL A 1 122 ? 23.625 17.153 86.812 1.00 61.25 122 VAL A C 1
ATOM 910 O O . VAL A 1 122 ? 23.827 18.312 86.488 1.00 61.25 122 VAL A O 1
ATOM 913 N N . GLU A 1 123 ? 22.638 16.835 87.662 1.00 62.03 123 GLU A N 1
ATOM 914 C CA . GLU A 1 123 ? 21.632 17.813 88.122 1.00 62.03 123 GLU A CA 1
ATOM 915 C C . GLU A 1 123 ? 21.450 17.890 89.651 1.00 62.03 123 GLU A C 1
ATOM 917 O O . GLU A 1 123 ? 20.380 18.253 90.128 1.00 62.03 123 GLU A O 1
ATOM 922 N N . ILE A 1 124 ? 22.470 17.571 90.460 1.00 62.56 124 ILE A N 1
ATOM 923 C CA . ILE A 1 124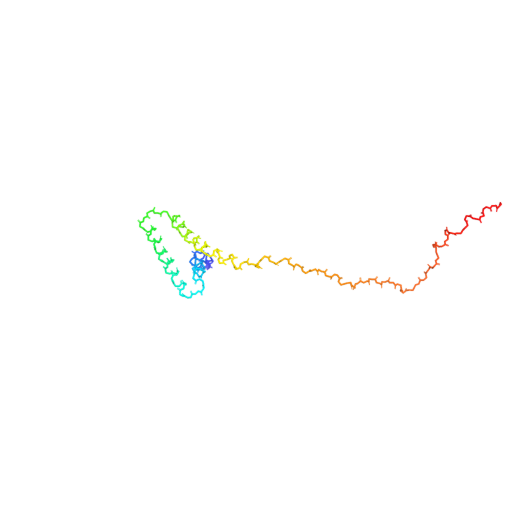 ? 22.426 17.897 91.897 1.00 62.56 124 ILE A CA 1
ATOM 924 C C . ILE A 1 124 ? 23.785 18.425 92.366 1.00 62.56 124 ILE A C 1
ATOM 926 O O . ILE A 1 124 ? 24.794 17.728 92.311 1.00 62.56 124 ILE A O 1
ATOM 930 N N . SER A 1 125 ? 23.742 19.651 92.880 1.00 58.66 125 SER A N 1
ATOM 931 C CA . SER A 1 125 ? 24.743 20.307 93.721 1.00 58.66 125 SER A CA 1
ATOM 932 C C . SER A 1 125 ? 25.958 20.945 93.048 1.00 58.66 125 SER A C 1
ATOM 934 O O . SER A 1 125 ? 27.098 20.719 93.434 1.00 58.66 125 SER A O 1
ATOM 936 N N . ASP A 1 126 ? 25.678 21.965 92.241 1.00 61.12 126 ASP A N 1
ATOM 937 C CA . ASP A 1 126 ? 26.261 23.292 92.501 1.00 61.12 126 ASP A CA 1
ATOM 938 C C . ASP A 1 126 ? 25.723 23.884 93.833 1.00 61.12 126 ASP A C 1
ATOM 940 O O . ASP A 1 126 ? 25.180 24.985 93.841 1.00 61.12 126 ASP A O 1
ATOM 944 N N . LEU A 1 127 ? 25.794 23.168 94.965 1.00 64.38 127 LEU A N 1
ATOM 945 C CA . LEU A 1 127 ? 25.258 23.620 96.266 1.00 64.38 127 LEU A CA 1
ATOM 946 C C . LEU A 1 127 ? 26.027 23.025 97.464 1.00 64.38 127 LEU A C 1
ATOM 948 O O . LEU A 1 127 ? 25.466 22.246 98.224 1.00 64.38 127 LEU A O 1
ATOM 952 N N . ASP A 1 128 ? 27.314 23.362 97.557 1.00 59.31 128 ASP A N 1
ATOM 953 C CA . ASP A 1 128 ? 28.149 23.491 98.777 1.00 59.31 128 ASP A CA 1
ATOM 954 C C . ASP A 1 128 ? 29.571 23.784 98.241 1.00 59.31 128 ASP A C 1
ATOM 956 O O . ASP A 1 128 ? 30.238 22.892 97.731 1.00 59.31 128 ASP A O 1
ATOM 960 N N . LYS A 1 129 ? 30.108 24.999 98.085 1.00 58.84 129 LYS A N 1
ATOM 961 C CA . LYS A 1 129 ? 30.080 26.192 98.933 1.00 58.84 129 LYS A CA 1
ATOM 962 C C . LYS A 1 129 ? 30.210 25.863 100.418 1.00 58.84 129 LYS A C 1
ATOM 964 O O . LYS A 1 129 ? 29.255 25.415 101.024 1.00 58.84 129 LYS A O 1
ATOM 969 N N . GLU A 1 130 ? 31.358 26.283 100.950 1.00 56.44 130 GLU A N 1
ATOM 970 C CA . GLU A 1 130 ? 31.677 26.453 102.376 1.00 56.44 130 GLU A CA 1
ATOM 971 C C . GLU A 1 130 ? 32.033 25.108 103.037 1.00 56.44 130 GLU A C 1
ATOM 973 O O . GLU A 1 130 ? 31.231 24.190 103.064 1.00 56.44 130 GLU A O 1
ATOM 978 N N . GLU A 1 131 ? 33.270 24.835 103.458 1.00 49.66 131 GLU A N 1
ATOM 979 C CA . GLU A 1 131 ? 34.240 25.622 104.237 1.00 49.66 131 GLU A CA 1
ATOM 980 C C . GLU A 1 131 ? 35.676 25.128 103.967 1.00 49.66 131 GLU A C 1
ATOM 982 O O . GLU A 1 131 ? 35.868 23.896 103.823 1.00 49.66 131 GLU A O 1
#

Sequence (131 aa):
MGQEITLSLTGFSQSTTGFDAIAVALLGRTTAIGVLISSLFFGGLRSGTTDMQAIAHIDPNLVLIIEALVLFFIAAEFLPVLRRAMPGWVQWSRRPTLVPTASVTPGTDVTENGNGDAQNRVEISDLDKEE

pLDDT: mean 74.41, std 11.95, range [49.66, 95.62]

Radius of gyration: 40.42 Å; chains: 1; bounding box: 50×59×128 Å